Protein 6DFB (pdb70)

Foldseek 3Di:
DFWDWDADPNQIWTAGPPPRDIDSDPVVSVLVCCVVVVPDWAAAPVDGDIDSHVVVSVLVNLVVQVDFFKAFPVPGDTHSDPVVNQVCCCPPVVDGPPDPPPRIGGHFDDSDDDDTD

InterPro domains:
  IPR000210 BTB/POZ domain [PF00651] (22-114)
  IPR000210 BTB/POZ domain [PS50097] (32-94)
  IPR000210 BTB/POZ domain [SM00225] (32-125)
  IPR011333 SKP1/BTB/POZ domain superfamily [G3DSA:3.30.710.10] (1-115)
  IPR011333 SKP1/BTB/POZ domain superfamily [SSF54695] (13-114)
  IPR013087 Zinc finger C2H2-type [PS00028] (496-516)
  IPR013087 Zinc finger C2H2-type [PS00028] (524-544)
  IPR013087 Zinc finger C2H2-type [PS00028] (552-573)
  IPR013087 Zinc finger C2H2-type [PS50157] (494-521)
  IPR013087 Zinc finger C2H2-type [PS50157] (522-549)
  IPR013087 Zinc finger C2H2-type [PS50157] (550-578)
  IPR013087 Zinc finger C2H2-type [SM00355] (494-516)
  IPR013087 Zinc finger C2H2-type [SM00355] (522-544)
  IPR013087 Zinc finger C2H2-type [SM00355] (550-573)
  IPR036236 Zinc finger C2H2 superfamily [SSF57667] (491-522)
  IPR036236 Zinc finger C2H2 superfamily [SSF57667] (516-568)
  IPR050457 Zinc finger and BTB domain-containing [PTHR46105] (13-573)

Radius of gyration: 18.54 Å; Cα contacts (8 Å, |Δi|>4): 167; chains: 1; bounding box: 39×48×25 Å

Sequence (117 aa):
DDHYELIVDGRVYYICIVCKRSYVCLTSLRRHFNIHSWEKKYPCRYCEKVFPLAEYRTAHEIHHTGERRYQCLACGKSFINYQFMSSHIKSVHSQDPSSGGDDSSKKLYRLHPCRSLQIRQY

Secondary structure (DSSP, 8-state):
--EEEEEETTEEEEEETTT--EESSHHHHHHHHHHHH--S-EE-SSSS-EESSHHHHHHHHHHHHT---EEETTT--EESSHHHHHHHIIIII---TTSSS--EEE----SS-----

B-factor: mean 53.87, std 27.39, range [20.82, 168.81]

Organism: Homo sapiens (NCBI:txid9606)

Structure (mmCIF, N/CA/C/O backbone):
data_6DFB
#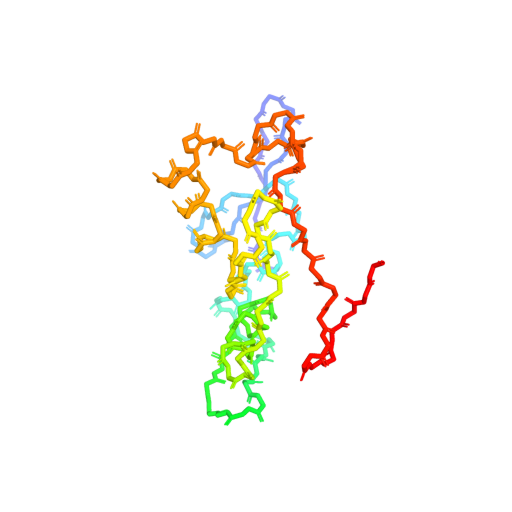
_entry.id   6DFB
#
_cell.length_a   44.467
_cell.length_b   184.271
_cell.length_c   105.188
_cell.angle_alpha   90.00
_cell.angle_beta   90.00
_cell.angle_gamma   90.00
#
_symmetry.space_group_name_H-M   'C 2 2 2'
#
loop_
_entity.id
_entity.type
_entity.pdbx_description
1 polymer 'Transcriptional regulator Kaiso'
2 polymer "DNA (5'-D(*TP*GP*CP*TP*TP*CP*CP*TP*GP*CP*CP*AP*AP*TP*AP*AP*CP*G)-3')"
3 polymer "DNA (5'-D(*CP*GP*TP*TP*AP*TP*TP*GP*GP*CP*AP*GP*GP*AP*AP*GP*CP*A)-3')"
4 non-polymer 'ZINC ION'
5 non-polymer 'CHLORIDE ION'
6 water water
#
loop_
_atom_site.group_PDB
_atom_site.id
_atom_site.type_symbol
_atom_site.label_atom_id
_atom_site.label_alt_id
_atom_site.label_comp_id
_atom_site.label_asym_id
_atom_site.label_entity_id
_atom_site.label_seq_id
_atom_site.pdbx_PDB_ins_code
_atom_site.Cartn_x
_atom_site.Cartn_y
_atom_site.Cartn_z
_atom_site.occupancy
_atom_site.B_iso_or_equiv
_atom_site.auth_seq_id
_atom_site.auth_comp_id
_atom_site.auth_asym_id
_atom_site.auth_atom_id
_atom_site.pdbx_PDB_model_num
ATOM 1 N N . ASP A 1 11 ? -16.106 -4.045 24.570 1.00 106.49 481 ASP A N 1
ATOM 2 C CA . ASP A 1 11 ? -14.922 -3.303 24.990 1.00 105.66 481 ASP A CA 1
ATOM 3 C C . ASP A 1 11 ? -14.351 -3.915 26.263 1.00 96.07 481 ASP A C 1
ATOM 4 O O . ASP A 1 11 ? -14.874 -3.701 27.357 1.00 103.31 481 ASP A O 1
ATOM 9 N N . ASP A 1 12 ? -13.272 -4.674 26.121 1.00 76.43 482 ASP A N 1
ATOM 10 C CA . ASP A 1 12 ? -12.815 -5.513 27.218 1.00 73.46 482 ASP A CA 1
ATOM 11 C C . ASP A 1 12 ? -11.311 -5.459 27.466 1.00 61.39 482 ASP A C 1
ATOM 12 O O . ASP A 1 12 ? -10.806 -6.148 28.349 1.00 56.73 482 ASP A O 1
ATOM 17 N N . HIS A 1 13 ? -10.590 -4.641 26.706 1.00 62.24 483 HIS A N 1
ATOM 18 C CA . HIS A 1 13 ? -9.145 -4.622 26.868 1.00 54.16 483 HIS A CA 1
ATOM 19 C C . HIS A 1 13 ? -8.502 -3.308 26.476 1.00 53.69 483 HIS A C 1
ATOM 20 O O . HIS A 1 13 ? -9.142 -2.416 25.916 1.00 57.52 483 HIS A O 1
ATOM 27 N N . TYR A 1 14 ? -7.224 -3.189 26.809 1.00 55.94 484 TYR A N 1
ATOM 28 C CA . TYR A 1 14 ? -6.386 -2.162 26.208 1.00 51.42 484 TYR A CA 1
ATOM 29 C C . TYR A 1 14 ? -5.077 -2.819 25.784 1.00 58.91 484 TYR A C 1
ATOM 30 O O . TYR A 1 14 ? -4.814 -3.980 26.127 1.00 53.48 484 TYR A O 1
ATOM 39 N N . GLU A 1 15 ? -4.290 -2.108 24.987 1.00 54.75 485 GLU A N 1
ATOM 40 C CA . GLU A 1 15 ? -3.025 -2.642 24.512 1.00 50.13 485 GLU A CA 1
ATOM 41 C C . GLU A 1 15 ? -1.847 -1.958 25.180 1.00 53.19 485 GLU A C 1
ATOM 42 O O . GLU A 1 15 ? -1.841 -0.742 25.395 1.00 55.96 485 GLU A O 1
ATOM 48 N N . LEU A 1 16 ? -0.845 -2.764 25.490 1.00 48.76 486 LEU A N 1
ATOM 49 C CA . LEU A 1 16 ? 0.384 -2.291 26.085 1.00 53.68 486 LEU A CA 1
ATOM 50 C C . LEU A 1 16 ? 1.501 -2.745 25.156 1.00 49.21 486 LEU A C 1
ATOM 51 O O . LEU A 1 16 ? 1.553 -3.918 24.776 1.00 47.58 486 LEU A O 1
ATOM 56 N N . ILE A 1 17 ? 2.349 -1.818 24.728 1.00 54.63 487 ILE A N 1
ATOM 57 C CA . ILE A 1 17 ? 3.417 -2.181 23.807 1.00 59.49 487 ILE A CA 1
ATOM 58 C C . ILE A 1 17 ? 4.779 -1.876 24.402 1.00 64.15 487 ILE A C 1
ATOM 59 O O . ILE A 1 17 ? 5.130 -0.717 24.605 1.00 62.34 487 ILE A O 1
ATOM 64 N N . VAL A 1 18 ? 5.537 -2.928 24.692 1.00 60.15 488 VAL A N 1
ATOM 65 C CA . VAL A 1 18 ? 6.886 -2.781 25.224 1.00 66.25 488 VAL A CA 1
ATOM 66 C C . VAL A 1 18 ? 7.892 -3.465 24.310 1.00 76.27 488 VAL A C 1
ATOM 67 O O . VAL A 1 18 ? 7.754 -4.655 24.008 1.00 73.61 488 VAL A O 1
ATOM 71 N N . ASP A 1 19 ? 8.895 -2.708 23.875 1.00 78.20 489 ASP A N 1
ATOM 72 C CA . ASP A 1 19 ? 9.953 -3.216 23.003 1.00 89.32 489 ASP A CA 1
ATOM 73 C C . ASP A 1 19 ? 9.394 -3.802 21.710 1.00 84.84 489 ASP A C 1
ATOM 74 O O . ASP A 1 19 ? 9.906 -4.797 21.197 1.00 93.22 489 ASP A O 1
ATOM 79 N N . GLY A 1 20 ? 8.336 -3.186 21.193 1.00 72.93 490 GLY A N 1
ATOM 80 C CA . GLY A 1 20 ? 7.710 -3.647 19.967 1.00 74.31 490 GLY A CA 1
ATOM 81 C C . GLY A 1 20 ? 6.753 -4.806 20.181 1.00 70.51 490 GLY A C 1
ATOM 82 O O . GLY A 1 20 ? 5.965 -5.135 19.296 1.00 77.50 490 GLY A O 1
ATOM 83 N N . ARG A 1 21 ? 6.822 -5.428 21.355 1.00 73.36 491 ARG A N 1
ATOM 84 C CA . ARG A 1 21 ? 5.949 -6.554 21.685 1.00 68.73 491 ARG A CA 1
ATOM 85 C C . ARG A 1 21 ? 4.579 -6.088 22.165 1.00 65.70 491 ARG A C 1
ATOM 86 O O . ARG A 1 21 ? 4.477 -5.290 23.092 1.00 62.83 491 ARG A O 1
ATOM 94 N N . VAL A 1 22 ? 3.529 -6.607 21.537 1.00 59.62 492 VAL A N 1
ATOM 95 C CA . VAL A 1 22 ? 2.163 -6.215 21.862 1.00 54.31 492 VAL A CA 1
ATOM 96 C C . VAL A 1 22 ? 1.520 -7.133 22.895 1.00 51.39 492 VAL A C 1
ATOM 97 O O . VAL A 1 22 ? 1.497 -8.356 22.729 1.00 49.31 492 VAL A O 1
ATOM 101 N N . TYR A 1 23 ? 0.994 -6.542 23.963 1.00 48.89 493 TYR A N 1
ATOM 102 C CA . TYR A 1 23 ? 0.254 -7.296 24.977 1.00 43.16 493 TYR A CA 1
ATOM 103 C C . TYR A 1 23 ? -1.178 -6.791 25.078 1.00 43.32 493 TYR A C 1
ATOM 104 O O . TYR A 1 23 ? -1.420 -5.587 24.988 1.00 44.78 493 TYR A O 1
ATOM 113 N N . TYR A 1 24 ? -2.119 -7.695 25.294 1.00 42.29 494 TYR A N 1
ATOM 114 C CA . TYR A 1 24 ? -3.516 -7.320 25.480 1.00 43.16 494 TYR A CA 1
ATOM 115 C C . TYR A 1 24 ? -3.876 -7.496 26.951 1.00 44.18 494 TYR A C 1
ATOM 116 O O . TYR A 1 24 ? -3.708 -8.579 27.521 1.00 40.96 494 TYR A O 1
ATOM 125 N N . ILE A 1 25 ? -4.347 -6.417 27.561 1.00 42.80 495 ILE A N 1
ATOM 126 C CA . ILE A 1 25 ? -4.601 -6.376 28.993 1.00 45.36 495 ILE A CA 1
ATOM 127 C C . ILE A 1 25 ? -6.094 -6.376 29.296 1.00 45.47 495 ILE A C 1
ATOM 128 O O . ILE A 1 25 ? -6.831 -5.529 28.804 1.00 46.07 495 ILE A O 1
ATOM 133 N N . CYS A 1 26 ? -6.546 -7.330 30.100 1.00 43.88 496 CYS A N 1
ATOM 134 C CA . CYS A 1 26 ? -7.936 -7.337 30.523 1.00 42.30 496 CYS A CA 1
ATOM 135 C C . CYS A 1 26 ? -8.272 -6.066 31.296 1.00 51.60 496 CYS A C 1
ATOM 136 O O . CYS A 1 26 ? -7.595 -5.725 32.264 1.00 50.06 496 CYS A O 1
ATOM 139 N N . ILE A 1 27 ? -9.315 -5.361 30.865 1.00 53.31 497 ILE A N 1
ATOM 140 C CA . ILE A 1 27 ? -9.693 -4.110 31.503 1.00 60.73 497 ILE A CA 1
ATOM 141 C C . ILE A 1 27 ? -10.280 -4.333 32.904 1.00 64.40 497 ILE A C 1
ATOM 142 O O . ILE A 1 27 ? -10.325 -3.415 33.715 1.00 66.63 497 ILE A O 1
ATOM 147 N N . VAL A 1 28 ? -10.710 -5.555 33.200 1.00 58.88 498 VAL A N 1
ATOM 148 C CA . VAL A 1 28 ? -11.296 -5.844 34.507 1.00 55.93 498 VAL A CA 1
ATOM 149 C C . VAL A 1 28 ? -10.257 -6.253 35.562 1.00 61.19 498 VAL A C 1
ATOM 150 O O . VAL A 1 28 ? -10.235 -5.693 36.657 1.00 66.34 498 VAL A O 1
ATOM 154 N N . CYS A 1 29 ? -9.400 -7.221 35.234 1.00 55.05 49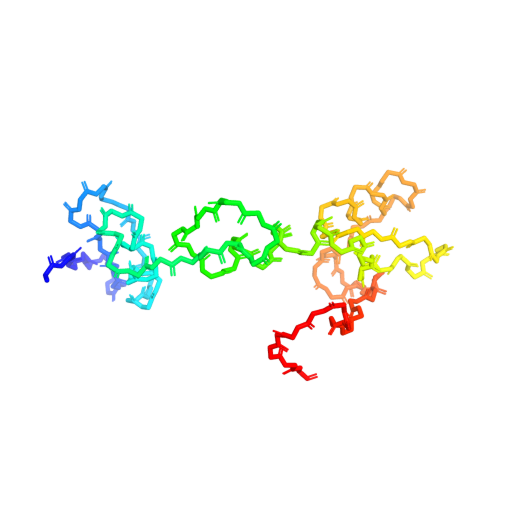9 CYS A N 1
ATOM 155 C CA . CYS A 1 29 ? -8.474 -7.800 36.217 1.00 56.02 499 CYS A CA 1
ATOM 156 C C . CYS A 1 29 ? -6.997 -7.536 35.893 1.00 58.18 499 CYS A C 1
ATOM 157 O O . CYS A 1 29 ? -6.111 -7.898 36.674 1.00 52.85 499 CYS A O 1
ATOM 160 N N . LYS A 1 30 ? -6.751 -6.906 34.747 1.00 53.33 500 LYS A N 1
ATOM 161 C CA . LYS A 1 30 ? -5.409 -6.503 34.308 1.00 44.79 500 LYS A CA 1
ATOM 162 C C . LYS A 1 30 ? -4.468 -7.674 33.981 1.00 41.75 500 LYS A C 1
ATOM 163 O O . LYS A 1 30 ? -3.248 -7.497 33.956 1.00 49.49 500 LYS A O 1
ATOM 169 N N . ARG A 1 31 ? -5.020 -8.856 33.720 1.00 45.51 501 ARG A N 1
ATOM 170 C CA . ARG A 1 31 ? -4.189 -9.965 33.264 1.00 42.09 501 ARG A CA 1
ATOM 171 C C . ARG A 1 31 ? -3.693 -9.682 31.849 1.00 42.65 501 ARG A C 1
ATOM 172 O O . ARG A 1 31 ? -4.400 -9.078 31.048 1.00 43.20 501 ARG A O 1
ATOM 180 N N . SER A 1 32 ? -2.474 -10.122 31.549 1.00 41.10 502 SER A N 1
ATOM 181 C CA . SER A 1 32 ? -1.849 -9.849 30.257 1.00 39.73 502 SER A CA 1
ATOM 182 C C . SER A 1 32 ? -1.913 -11.061 29.327 1.00 40.58 502 SER A C 1
ATOM 183 O O . SER A 1 32 ? -1.709 -12.183 29.771 1.00 36.64 502 SER A O 1
ATOM 186 N N . TYR A 1 33 ? -2.187 -10.831 28.044 1.00 34.71 503 TYR A N 1
ATOM 187 C CA . TYR A 1 33 ? -2.265 -11.916 27.064 1.00 37.50 503 TYR A CA 1
ATOM 188 C C . TYR A 1 33 ? -1.474 -11.580 25.804 1.00 42.13 503 TYR A C 1
ATOM 189 O O . TYR A 1 33 ? -1.469 -10.439 25.334 1.00 42.14 503 TYR A O 1
ATOM 198 N N . VAL A 1 34 ? -0.796 -12.588 25.277 1.00 34.92 504 VAL A N 1
ATOM 199 C CA . VAL A 1 34 ? -0.012 -12.467 24.057 1.00 38.01 504 VAL A CA 1
ATOM 200 C C . VAL A 1 34 ? -0.938 -12.420 22.841 1.00 39.79 504 VAL A C 1
ATOM 201 O O . VAL A 1 34 ? -0.618 -11.811 21.823 1.00 43.52 504 VAL A O 1
ATOM 205 N N . CYS A 1 35 ? -2.098 -13.051 22.938 1.00 49.98 505 CYS A N 1
ATOM 206 C CA . CYS A 1 35 ? -3.025 -12.972 21.822 1.00 53.98 505 CYS A CA 1
ATOM 207 C C . CYS A 1 35 ? -4.435 -12.654 22.282 1.00 47.30 505 CYS A C 1
ATOM 208 O O . CYS A 1 35 ? -4.843 -12.998 23.391 1.00 40.57 505 CYS A O 1
ATOM 211 N N . LEU A 1 36 ? -5.162 -11.967 21.411 1.00 43.11 506 LEU A N 1
ATOM 212 C CA . LEU A 1 36 ? -6.503 -11.492 21.707 1.00 43.44 506 LEU A CA 1
ATOM 213 C C . LEU A 1 36 ? -7.495 -12.645 21.917 1.00 39.88 506 LEU A C 1
ATOM 214 O O . LEU A 1 36 ? -8.442 -12.524 22.694 1.00 46.95 506 LEU A O 1
ATOM 219 N N . THR A 1 37 ? -7.286 -13.754 21.222 1.00 42.01 507 THR A N 1
ATOM 220 C CA . THR A 1 37 ? -8.188 -14.892 21.378 1.00 38.98 507 THR A CA 1
ATOM 221 C C . THR A 1 37 ? -8.212 -15.348 22.835 1.00 40.32 507 THR A C 1
ATOM 222 O O . THR A 1 37 ? -9.268 -15.699 23.378 1.00 40.38 507 THR A O 1
ATOM 226 N N . SER A 1 38 ? -7.043 -15.340 23.468 1.00 38.65 508 SER A N 1
ATOM 227 C CA . SER A 1 38 ? -6.925 -15.743 24.863 1.00 37.35 508 SER A CA 1
ATOM 228 C C . SER A 1 38 ? -7.630 -14.771 25.795 1.00 31.83 508 SER A C 1
ATOM 229 O O . SER A 1 38 ? -8.256 -15.179 26.768 1.00 36.38 508 SER A O 1
ATOM 232 N N . LEU A 1 39 ? -7.510 -13.476 25.520 1.00 36.02 509 LEU A N 1
ATOM 233 C CA . LEU A 1 39 ? -8.203 -12.493 26.331 1.00 37.49 509 LEU A CA 1
ATOM 234 C C . LEU A 1 39 ? -9.709 -12.703 26.225 1.00 42.90 509 LEU A C 1
ATOM 235 O O . LEU A 1 39 ? -1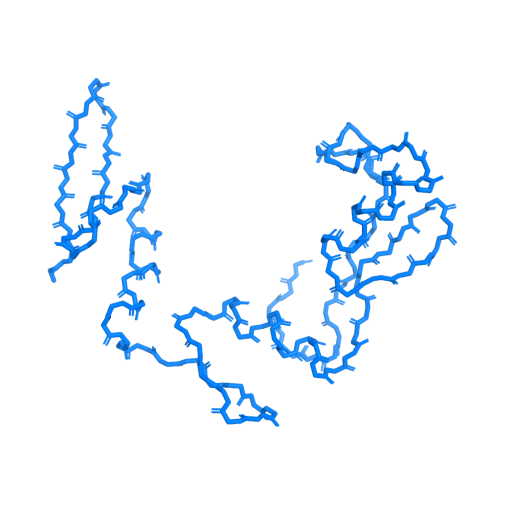0.411 -12.681 27.233 1.00 41.37 509 LEU A O 1
ATOM 240 N N . ARG A 1 40 ? -10.198 -12.926 25.008 1.00 42.48 510 ARG A N 1
ATOM 241 C CA . ARG A 1 40 ? -11.627 -13.118 24.791 1.00 42.36 510 ARG A CA 1
ATOM 242 C C . ARG A 1 40 ? -12.119 -14.392 25.487 1.00 37.71 510 ARG A C 1
ATOM 243 O O . ARG A 1 40 ? -13.207 -14.404 26.066 1.00 39.91 510 ARG A O 1
ATOM 251 N N . ARG A 1 41 ? -11.313 -15.450 25.435 1.00 37.79 511 ARG A N 1
ATOM 252 C CA . ARG A 1 41 ? -11.650 -16.706 26.111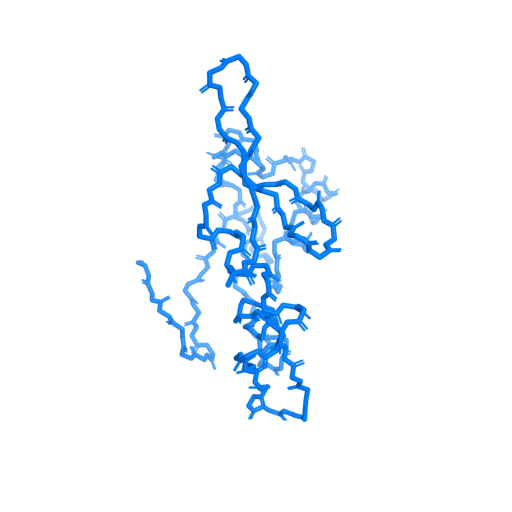 1.00 36.61 511 ARG A CA 1
ATOM 253 C C . ARG A 1 41 ? -11.669 -16.501 27.624 1.00 35.05 511 ARG A C 1
ATOM 254 O O . ARG A 1 41 ? -12.603 -16.919 28.316 1.00 36.10 511 ARG A O 1
ATOM 262 N N . HIS A 1 42 ? -10.642 -15.818 28.125 1.00 34.16 512 HIS A N 1
ATOM 263 C CA . HIS A 1 42 ? -10.575 -15.443 29.535 1.00 39.11 512 HIS A CA 1
ATOM 264 C C . HIS A 1 42 ? -11.748 -14.570 30.001 1.00 42.44 512 HIS A C 1
ATOM 265 O O . HIS A 1 42 ? -12.295 -14.775 31.089 1.00 38.19 512 HIS A O 1
ATOM 272 N N . PHE A 1 43 ? -12.110 -13.578 29.192 1.00 37.64 513 PHE A N 1
ATOM 273 C CA . PHE A 1 43 ? -13.025 -12.527 29.641 1.00 39.84 513 PHE A CA 1
ATOM 274 C C . PHE A 1 43 ? -14.405 -13.065 29.989 1.00 40.35 513 PHE A C 1
ATOM 275 O O . PHE A 1 43 ? -15.143 -12.431 30.731 1.00 44.18 513 PHE A O 1
ATOM 283 N N . ASN A 1 44 ? -14.745 -14.250 29.481 1.00 39.76 514 ASN A N 1
ATOM 284 C CA . ASN A 1 44 ? -16.039 -14.841 29.784 1.00 41.81 514 ASN A CA 1
ATOM 285 C C . ASN A 1 44 ? -16.200 -15.113 31.279 1.00 41.57 514 ASN A C 1
ATOM 286 O O . ASN A 1 44 ? -17.320 -15.178 31.785 1.00 47.13 514 ASN A O 1
ATOM 291 N N . ILE A 1 45 ? -15.077 -15.278 31.974 1.00 41.61 515 ILE A N 1
ATOM 292 C CA . ILE A 1 45 ? -15.083 -15.438 33.425 1.00 45.12 515 ILE A CA 1
ATOM 293 C C . ILE A 1 45 ? -15.726 -14.216 34.086 1.00 49.50 515 ILE A C 1
ATOM 294 O O . ILE A 1 45 ? -16.430 -14.333 35.090 1.00 55.45 515 ILE A O 1
ATOM 299 N N . HIS A 1 46 ? -15.504 -13.045 33.501 1.00 48.22 516 HIS A N 1
ATOM 300 C CA . HIS A 1 46 ? -16.105 -11.818 34.026 1.00 50.79 516 HIS A CA 1
ATOM 301 C C . HIS A 1 46 ? -17.546 -11.628 33.554 1.00 57.47 516 HIS A C 1
ATOM 302 O O . HIS A 1 46 ? -18.442 -11.356 34.356 1.00 64.32 516 HIS A O 1
ATOM 309 N N . SER A 1 47 ? -17.762 -11.774 32.251 1.00 55.88 517 SER A N 1
ATOM 310 C CA . SER A 1 47 ? -19.037 -11.418 31.637 1.00 58.64 517 SER A CA 1
ATOM 311 C C . SER A 1 47 ? -20.100 -12.507 31.747 1.00 62.07 517 SER A C 1
ATOM 312 O O . SER A 1 47 ? -21.291 -12.213 31.811 1.00 63.51 517 SER A O 1
ATOM 315 N N . TRP A 1 48 ? -19.660 -13.761 31.747 1.00 57.97 518 TRP A N 1
ATOM 316 C CA . TRP A 1 48 ? -20.559 -14.913 31.669 1.00 62.05 518 TRP A CA 1
ATOM 317 C C . TRP A 1 48 ? -21.524 -14.792 30.489 1.00 71.21 518 TRP A C 1
ATOM 318 O O . TRP A 1 48 ? -22.654 -15.275 30.543 1.00 75.88 518 TRP A O 1
ATOM 329 N N . GLU A 1 49 ? -21.055 -14.145 29.425 1.00 58.51 519 GLU A N 1
ATOM 330 C CA . GLU A 1 49 ? -21.812 -13.995 28.191 1.00 66.47 519 GLU A CA 1
ATOM 331 C C . GLU A 1 49 ? -22.183 -15.360 27.633 1.00 58.45 519 GLU A C 1
ATOM 332 O O . GLU A 1 49 ? -23.296 -15.566 27.144 1.00 65.96 519 GLU A O 1
ATOM 338 N N . LYS A 1 50 ? -21.239 -16.295 27.720 1.00 53.68 520 LYS A N 1
ATOM 339 C CA . LYS A 1 50 ? -21.498 -17.679 27.354 1.00 53.30 520 LYS A CA 1
ATOM 340 C C . LYS A 1 50 ? -21.484 -18.557 28.595 1.00 55.97 520 LYS A C 1
ATOM 341 O O . LYS A 1 50 ? -20.721 -18.321 29.530 1.00 57.45 520 LYS A O 1
ATOM 347 N N . LYS A 1 51 ? -22.333 -19.577 28.604 1.00 54.27 521 LYS A N 1
ATOM 348 C CA . LYS A 1 51 ? -22.350 -20.522 29.706 1.00 47.90 521 LYS A CA 1
ATOM 349 C C . LYS A 1 51 ? -22.024 -21.900 29.161 1.00 53.04 521 LYS A C 1
ATOM 350 O O . LYS A 1 51 ? -22.389 -22.230 28.029 1.00 51.71 521 LYS A O 1
ATOM 356 N N . TYR A 1 52 ? -21.335 -22.697 29.966 1.00 43.70 522 TYR A N 1
ATOM 357 C CA . TYR A 1 52 ? -20.977 -24.056 29.574 1.00 36.65 522 TYR A CA 1
ATOM 358 C C . TYR A 1 52 ? -21.445 -25.051 30.637 1.00 36.50 522 TYR A C 1
ATOM 359 O O . TYR A 1 52 ? -20.678 -25.436 31.519 1.00 39.48 522 TYR A O 1
ATOM 368 N N . PRO A 1 53 ? -22.716 -25.469 30.549 1.00 45.14 523 PRO A N 1
ATOM 369 C CA . PRO A 1 53 ? -23.351 -26.342 31.545 1.00 41.83 523 PRO A CA 1
ATOM 370 C C . PRO A 1 53 ? -22.959 -27.800 31.384 1.00 41.32 523 PRO A C 1
ATOM 371 O O . PRO A 1 53 ? -22.974 -28.300 30.261 1.00 43.68 523 PRO A O 1
ATOM 375 N N . CYS A 1 54 ? -22.600 -28.447 32.489 1.00 41.13 524 CYS A N 1
ATOM 376 C CA . CYS A 1 54 ? -22.364 -29.898 32.493 1.00 36.13 524 CYS A CA 1
ATOM 377 C C . CYS A 1 54 ? -23.634 -30.576 32.017 1.00 40.29 524 CYS A C 1
ATOM 378 O O . CYS A 1 54 ? -24.739 -30.175 32.375 1.00 44.29 524 CYS A O 1
ATOM 381 N N . ARG A 1 55 ? -23.486 -31.624 31.216 1.00 40.14 525 ARG A N 1
ATOM 382 C CA . ARG A 1 55 ? -24.661 -32.304 30.704 1.00 47.95 525 ARG A CA 1
ATOM 383 C C . ARG A 1 55 ? -25.029 -33.512 31.565 1.00 45.94 525 ARG A C 1
ATOM 384 O O . ARG A 1 55 ? -25.959 -34.255 31.247 1.00 51.15 525 ARG A O 1
ATOM 392 N N . TYR A 1 56 ? -24.315 -33.672 32.679 1.00 42.17 526 TYR A N 1
ATOM 393 C CA . TYR A 1 56 ? -24.543 -34.788 33.596 1.00 45.08 526 TYR A CA 1
ATOM 394 C C . TYR A 1 56 ? -24.940 -34.327 34.995 1.00 45.55 526 TYR A C 1
ATOM 395 O O . TYR A 1 56 ? -25.469 -35.115 35.786 1.00 48.18 526 TYR A O 1
ATOM 404 N N . CYS A 1 57 ? -24.676 -33.059 35.301 1.00 42.41 527 CYS A N 1
ATOM 405 C CA . CYS A 1 57 ? -25.100 -32.470 36.572 1.00 43.19 527 CYS A CA 1
ATOM 406 C C . CYS A 1 57 ? -25.372 -30.976 36.389 1.00 45.01 527 CYS A C 1
ATOM 407 O O . CYS A 1 57 ? -25.356 -30.476 35.268 1.00 52.83 527 CYS A O 1
ATOM 410 N N . GLU A 1 58 ? -25.622 -30.282 37.495 1.00 47.18 528 GLU A N 1
ATOM 411 C CA . GLU A 1 58 ? -26.062 -28.885 37.479 1.00 52.14 528 GLU A CA 1
ATOM 412 C C . GLU A 1 58 ? -24.946 -27.852 37.305 1.00 52.22 528 GLU A C 1
ATOM 413 O O . GLU A 1 58 ? -25.224 -26.665 37.128 1.00 51.62 528 GLU A O 1
ATOM 419 N N . LYS A 1 59 ? -23.696 -28.290 37.360 1.00 52.16 529 LYS A N 1
ATOM 420 C CA . LYS A 1 59 ? -22.568 -27.361 37.345 1.00 50.75 529 LYS A CA 1
ATOM 421 C C . LYS A 1 59 ? -22.424 -26.611 36.019 1.00 45.92 529 LYS A C 1
ATOM 422 O O . LYS A 1 59 ? -22.729 -27.135 34.952 1.00 48.29 529 LYS A O 1
ATOM 428 N N . VAL A 1 60 ? -21.964 -25.364 36.100 1.00 45.78 530 VAL A N 1
ATOM 429 C CA . VAL A 1 60 ? -21.802 -24.528 34.921 1.00 48.94 530 VAL A CA 1
ATOM 430 C C . VAL A 1 60 ? -20.393 -23.938 34.909 1.00 43.77 530 VAL A C 1
ATOM 431 O O . VAL A 1 60 ? -19.899 -23.500 35.947 1.00 51.48 530 VAL A O 1
ATOM 435 N N . PHE A 1 61 ? -19.756 -23.926 33.742 1.00 42.55 531 PHE A N 1
ATOM 436 C CA . PHE A 1 61 ? -18.372 -23.458 33.630 1.00 38.90 531 PHE A CA 1
ATOM 437 C C . PHE A 1 61 ? -18.234 -22.253 32.712 1.00 38.69 531 PHE A C 1
ATOM 438 O O . PHE A 1 61 ? -19.058 -22.066 31.819 1.00 39.97 531 PHE A O 1
ATOM 446 N N . PRO A 1 62 ? -17.205 -21.405 32.954 1.00 42.82 532 PRO A N 1
ATOM 447 C CA . PRO A 1 62 ? -16.931 -20.223 32.128 1.00 40.56 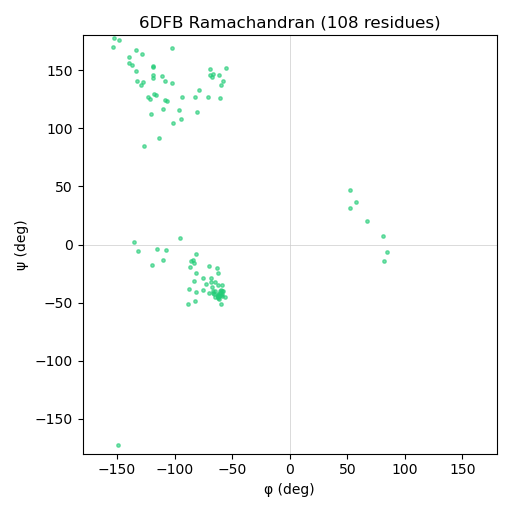532 PRO A CA 1
ATOM 448 C C . PRO A 1 62 ? -16.066 -20.506 30.898 1.00 39.59 532 PRO A C 1
ATOM 449 O O . PRO A 1 62 ? -15.970 -19.641 30.026 1.00 40.56 532 PRO A O 1
ATOM 453 N N . LEU A 1 63 ? -15.422 -21.672 30.853 1.00 32.88 533 LEU A N 1
ATOM 454 C CA . LEU A 1 63 ? -14.633 -22.087 29.699 1.00 32.72 533 LEU A CA 1
ATOM 455 C C . LEU A 1 63 ? -15.081 -23.465 29.249 1.00 33.37 533 LEU A C 1
ATOM 456 O O . LEU A 1 63 ? -15.337 -24.333 30.075 1.00 34.69 533 LEU A O 1
ATOM 461 N N . ALA A 1 64 ? -15.157 -23.657 27.939 1.00 30.51 534 ALA A N 1
ATOM 462 C CA . ALA A 1 64 ? -15.591 -24.936 27.389 1.00 29.59 534 ALA A CA 1
ATOM 463 C C . ALA A 1 64 ? -14.653 -26.057 27.847 1.00 31.23 534 ALA A C 1
ATOM 464 O O . ALA A 1 64 ? -15.115 -27.158 28.177 1.00 34.69 534 ALA A O 1
ATOM 466 N N . GLU A 1 65 ? -13.356 -25.780 27.897 1.00 31.21 535 GLU A N 1
ATOM 467 C CA . GLU A 1 65 ? -12.406 -26.850 28.243 1.00 29.31 535 GLU A CA 1
ATOM 468 C C . GLU A 1 65 ? -12.563 -27.279 29.707 1.00 28.21 535 GLU A C 1
ATOM 469 O O . GLU A 1 65 ? -12.269 -28.431 30.051 1.00 28.56 535 GLU A O 1
ATOM 475 N N . TYR A 1 66 ? -13.009 -26.360 30.569 1.00 28.63 536 TYR A N 1
ATOM 476 C CA . TYR A 1 66 ? -13.240 -26.698 31.972 1.00 26.88 536 TYR A CA 1
ATOM 477 C C . TYR A 1 66 ? -14.403 -27.676 32.059 1.00 31.14 536 TYR A C 1
ATOM 478 O O . TYR A 1 66 ? -14.371 -28.616 32.849 1.00 28.71 536 TYR A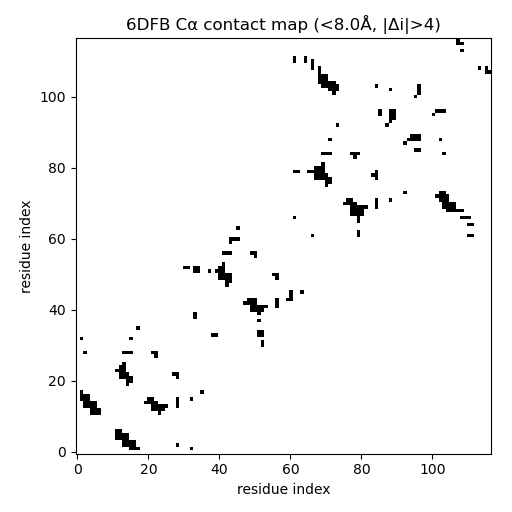 O 1
ATOM 487 N N . ARG A 1 67 ? -15.446 -27.427 31.271 1.00 28.43 537 ARG A N 1
ATOM 488 C CA . ARG A 1 67 ? -16.571 -28.342 31.249 1.00 27.91 537 ARG A CA 1
ATOM 489 C C . ARG A 1 67 ? -16.128 -29.729 30.752 1.00 29.86 537 ARG A C 1
ATOM 490 O O . ARG A 1 67 ? -16.516 -30.764 31.308 1.00 31.81 537 ARG A O 1
ATOM 498 N N . THR A 1 68 ? -15.306 -29.750 29.711 1.00 27.44 538 THR A N 1
ATOM 499 C CA . THR A 1 68 ? -14.895 -31.035 29.125 1.00 29.97 538 THR A CA 1
ATOM 500 C C . THR A 1 68 ? -14.119 -31.897 30.123 1.00 31.07 538 THR A C 1
ATOM 501 O O . THR A 1 68 ? -14.405 -33.097 30.268 1.00 28.59 538 THR A O 1
ATOM 505 N N . ALA A 1 69 ? -13.158 -31.292 30.816 1.00 30.38 539 ALA A N 1
ATOM 506 C CA . ALA A 1 69 ? -12.369 -32.009 31.818 1.00 30.80 539 ALA A CA 1
ATOM 507 C C . ALA A 1 69 ? -13.279 -32.587 32.909 1.00 32.00 539 ALA A C 1
ATOM 508 O O . ALA A 1 69 ? -13.145 -33.758 33.307 1.00 30.77 539 ALA A O 1
ATOM 510 N N . HIS A 1 70 ? -14.244 -31.779 33.340 1.00 28.06 540 HIS A N 1
ATOM 511 C CA . HIS A 1 70 ? -15.256 -32.186 34.304 1.00 27.60 540 HIS A CA 1
ATOM 512 C C . HIS A 1 70 ? -16.141 -33.325 33.786 1.00 31.16 540 HIS A C 1
ATOM 513 O O . HIS A 1 70 ? -16.431 -34.260 34.522 1.00 30.84 540 HIS A O 1
ATOM 520 N N . GLU A 1 71 ? -16.578 -33.248 32.529 1.00 25.80 541 GLU A N 1
ATOM 521 C CA . GLU A 1 71 ? -17.449 -34.284 31.977 1.00 27.68 541 GLU A CA 1
ATOM 522 C C . GLU A 1 71 ? -16.714 -35.603 31.811 1.00 26.21 541 GLU A C 1
ATOM 523 O O . GLU A 1 71 ? -17.322 -36.663 31.953 1.00 28.25 541 GLU A O 1
ATOM 529 N N . ILE A 1 72 ? -15.415 -35.557 31.517 1.00 26.02 542 ILE A N 1
ATOM 530 C CA . ILE A 1 72 ? -14.643 -36.805 31.468 1.00 26.66 542 ILE A CA 1
ATOM 531 C C . ILE A 1 72 ? -14.634 -37.492 32.833 1.00 23.56 542 ILE A C 1
ATOM 532 O O . ILE A 1 72 ? -14.661 -38.731 32.911 1.00 25.38 542 ILE A O 1
ATOM 537 N N . HIS A 1 73 ? -14.616 -36.705 33.905 1.00 27.76 543 HIS A N 1
ATOM 538 C CA . HIS A 1 73 ? -14.713 -37.258 35.258 1.00 31.64 543 HIS A CA 1
ATOM 539 C C . HIS A 1 73 ? -16.020 -38.030 35.464 1.00 33.33 543 HIS A C 1
ATOM 540 O O . HIS A 1 73 ? -16.031 -39.079 36.111 1.00 36.65 543 HIS A O 1
ATOM 547 N N . HIS A 1 74 ? -17.118 -37.505 34.924 1.00 33.58 544 HIS A N 1
ATOM 548 C CA . HIS A 1 74 ? -18.390 -38.214 35.001 1.00 33.19 544 HIS A CA 1
ATOM 549 C C . HIS A 1 74 ? -18.329 -39.594 34.334 1.00 32.78 544 HIS A C 1
ATOM 550 O O . HIS A 1 74 ? -18.848 -40.562 34.884 1.00 33.90 544 HIS A O 1
ATOM 557 N N . THR A 1 75 ? -17.715 -39.692 33.155 1.00 28.58 545 THR A N 1
ATOM 558 C CA . THR A 1 75 ? -17.766 -40.943 32.386 1.00 29.77 545 THR A CA 1
ATOM 559 C C . THR A 1 75 ? -16.761 -41.978 32.854 1.00 30.17 545 THR A C 1
ATOM 560 O O . THR A 1 75 ? -16.920 -43.168 32.589 1.00 32.00 545 THR A O 1
ATOM 564 N N . GLY A 1 76 ? -15.688 -41.514 33.489 1.00 34.50 546 GLY A N 1
ATOM 565 C CA . GLY A 1 76 ? -14.671 -42.428 33.987 1.00 32.94 546 GLY A CA 1
ATOM 566 C C . GLY A 1 76 ? -13.672 -42.917 32.955 1.00 32.89 546 GLY A C 1
ATOM 567 O O . GLY A 1 76 ? -12.843 -43.780 33.245 1.00 30.89 546 GLY A O 1
ATOM 568 N N . GLU A 1 77 ? -13.727 -42.363 31.748 1.00 26.93 547 GLU A N 1
ATOM 569 C CA . GLU A 1 77 ? -12.762 -42.715 30.712 1.00 24.24 547 GLU A CA 1
ATOM 570 C C . GLU A 1 77 ? -11.335 -42.406 31.148 1.00 29.77 547 GLU A C 1
ATOM 571 O O . GLU A 1 77 ? -11.068 -41.359 31.729 1.00 29.24 547 GLU A O 1
ATOM 577 N N . ARG A 1 78 ? -10.423 -43.330 30.867 1.00 23.22 548 ARG A N 1
ATOM 578 C CA . ARG A 1 78 ? -9.024 -43.135 31.196 1.00 23.46 548 ARG A CA 1
ATOM 579 C C . ARG A 1 78 ? -8.181 -43.015 29.923 1.00 26.60 548 ARG A C 1
ATOM 580 O O . ARG A 1 78 ? -7.704 -43.998 29.379 1.00 26.97 548 ARG A O 1
ATOM 588 N N . ARG A 1 79 ? -7.982 -41.784 29.446 1.00 22.00 549 ARG A N 1
ATOM 589 C CA . ARG A 1 79 ? -7.390 -41.600 28.119 1.00 24.01 549 ARG A CA 1
ATOM 590 C C . ARG A 1 79 ? -5.865 -41.589 28.070 1.00 22.84 549 ARG A C 1
ATOM 591 O O . ARG A 1 79 ? -5.294 -41.785 27.008 1.00 25.13 549 ARG A O 1
ATOM 599 N N . TYR A 1 80 ? -5.229 -41.346 29.208 1.00 24.02 550 TYR A N 1
ATOM 600 C CA . TYR A 1 80 ? -3.775 -41.203 29.264 1.00 22.72 550 TYR A CA 1
ATOM 601 C C . TYR A 1 80 ? -3.147 -42.514 29.670 1.00 24.59 550 TYR A C 1
ATOM 602 O O . TYR A 1 80 ? -3.367 -42.989 30.783 1.00 27.92 550 TYR A O 1
ATOM 611 N N . GLN A 1 81 ? -2.370 -43.108 28.778 1.00 22.19 551 GLN A N 1
ATOM 612 C CA . GLN A 1 81 ? -1.810 -44.433 29.085 1.00 22.89 551 GLN A CA 1
ATOM 613 C C . GLN A 1 81 ? -0.283 -44.397 29.164 1.00 23.50 551 GLN A C 1
ATOM 614 O O . GLN A 1 81 ? 0.384 -43.920 28.248 1.00 24.39 551 GLN A O 1
ATOM 620 N N . CYS A 1 82 ? 0.249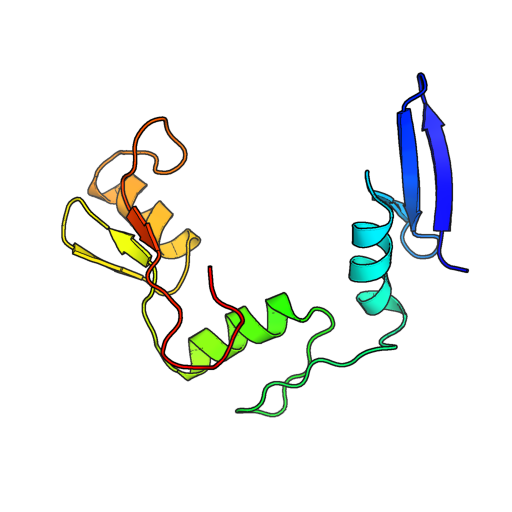 -44.923 30.258 1.00 23.56 552 CYS A N 1
ATOM 621 C CA . CYS A 1 82 ? 1.699 -45.068 30.417 1.00 22.25 552 CYS A CA 1
ATOM 622 C C . CYS A 1 82 ? 2.198 -46.174 29.482 1.00 26.93 552 CYS A C 1
ATOM 623 O O . CYS A 1 82 ? 1.679 -47.309 29.509 1.00 26.92 552 CYS A O 1
ATOM 626 N N . LEU A 1 83 ? 3.199 -45.866 28.658 1.00 28.02 553 LEU A N 1
ATOM 627 C CA . LEU A 1 83 ? 3.703 -46.850 27.698 1.00 28.81 553 LEU A CA 1
ATOM 628 C C . LEU A 1 83 ? 4.721 -47.808 28.319 1.00 34.16 553 LEU A C 1
ATOM 629 O O . LEU A 1 83 ? 5.008 -48.859 27.754 1.00 36.98 553 LEU A O 1
ATOM 634 N N . ALA A 1 84 ? 5.247 -47.451 29.485 1.00 30.79 554 ALA A N 1
ATOM 635 C CA . ALA A 1 84 ? 6.178 -48.316 30.189 1.00 35.12 554 ALA A CA 1
ATOM 636 C C . ALA A 1 84 ? 5.497 -49.511 30.863 1.00 41.56 554 ALA A C 1
ATOM 637 O O . ALA A 1 84 ? 6.042 -50.610 30.848 1.00 44.58 554 ALA A O 1
ATOM 639 N N . CYS A 1 85 ? 4.313 -49.316 31.439 1.00 31.99 555 CYS A N 1
ATOM 640 C CA . CYS A 1 85 ? 3.657 -50.412 32.159 1.00 28.09 555 CYS A CA 1
ATOM 641 C C . CYS A 1 85 ? 2.193 -50.617 31.782 1.00 29.61 555 CYS A C 1
ATOM 642 O O . CYS A 1 85 ? 1.559 -51.551 32.273 1.00 33.79 555 CYS A O 1
ATOM 645 N N . GLY A 1 86 ? 1.648 -49.739 30.947 1.00 26.39 556 GLY A N 1
ATOM 646 C CA . GLY A 1 86 ? 0.268 -49.871 30.487 1.00 25.30 556 GLY A CA 1
ATOM 647 C C . GLY A 1 86 ? -0.848 -49.327 31.362 1.00 26.89 556 GLY A C 1
ATOM 648 O O . GLY A 1 86 ? -2.004 -49.324 30.929 1.00 28.13 556 GLY A O 1
ATOM 649 N N . LYS A 1 87 ? -0.531 -48.873 32.574 1.00 31.05 557 LYS A N 1
ATOM 650 C CA . LYS A 1 87 ? -1.561 -48.267 33.427 1.00 22.34 557 LYS A CA 1
ATOM 651 C C . LYS A 1 87 ? -2.129 -47.026 32.751 1.00 22.29 557 LYS A C 1
ATOM 652 O O . LYS A 1 87 ? -1.427 -46.303 32.047 1.00 25.16 557 LYS A O 1
ATOM 658 N N . SER A 1 88 ? -3.424 -46.795 32.964 1.00 23.47 558 SER A N 1
ATOM 659 C CA . SER A 1 88 ? -4.106 -45.646 32.363 1.00 24.00 558 SER A CA 1
ATOM 660 C C . SER A 1 88 ? -4.666 -44.690 33.414 1.00 24.51 558 SER A C 1
ATOM 661 O O . SER A 1 88 ? -4.952 -45.084 34.550 1.00 26.48 558 SER A O 1
ATOM 664 N N . PHE A 1 89 ? -4.797 -43.427 33.007 1.00 22.12 559 PHE A N 1
ATOM 665 C CA . PHE A 1 89 ? -5.094 -42.314 33.916 1.00 24.49 559 PHE A CA 1
ATOM 666 C C . PHE A 1 89 ? -6.091 -41.353 33.298 1.00 23.39 559 PHE A C 1
ATOM 667 O O . PHE A 1 89 ? -6.205 -41.262 32.075 1.00 23.91 559 PHE A O 1
ATOM 675 N N . ILE A 1 90 ? -6.791 -40.630 34.168 1.00 23.78 560 ILE A N 1
ATOM 676 C CA . ILE A 1 90 ? -7.865 -39.704 33.790 1.00 23.43 560 ILE A CA 1
ATOM 677 C C . ILE A 1 90 ? -7.332 -38.424 33.127 1.00 22.54 560 ILE A C 1
ATOM 678 O O . ILE A 1 90 ? -7.977 -37.859 32.235 1.00 26.44 560 ILE A O 1
ATOM 683 N N . ASN A 1 91 ? -6.161 -37.969 33.559 1.00 23.04 561 ASN A N 1
ATOM 684 C CA . ASN A 1 91 ? -5.629 -36.719 33.014 1.00 23.73 561 ASN A CA 1
ATOM 685 C C . ASN A 1 91 ? -4.106 -36.712 32.961 1.00 24.66 561 ASN A C 1
ATOM 686 O O . ASN A 1 91 ? -3.444 -37.653 33.416 1.00 21.99 561 ASN A O 1
ATOM 691 N N . TYR A 1 92 ? -3.553 -35.642 32.408 1.00 24.55 562 TYR A N 1
ATOM 692 C CA . TYR A 1 92 ? -2.108 -35.538 32.259 1.00 22.69 562 TYR A CA 1
ATOM 693 C C . TYR A 1 92 ? -1.405 -35.585 33.611 1.00 23.31 562 TYR A C 1
ATOM 694 O O . TYR A 1 92 ? -0.345 -36.214 33.750 1.00 24.55 562 TYR A O 1
ATOM 703 N N . GLN A 1 93 ? -1.973 -34.900 34.600 1.00 21.65 563 GLN A N 1
ATOM 704 C CA . GLN A 1 93 ? -1.335 -34.796 35.906 1.00 25.04 563 GLN A CA 1
ATOM 705 C C . GLN A 1 93 ? -1.168 -36.144 36.586 1.00 27.98 563 GLN A C 1
ATOM 706 O O . GLN A 1 93 ? -0.096 -36.418 37.127 1.00 27.78 563 GLN A O 1
ATOM 712 N N . PHE A 1 94 ? -2.218 -36.973 36.566 1.00 24.48 564 PHE A N 1
ATOM 713 C CA . PHE A 1 94 ? -2.119 -38.320 37.130 1.00 23.23 564 PHE A CA 1
ATOM 714 C C . PHE A 1 94 ? -1.061 -39.135 36.378 1.00 25.46 564 PHE A C 1
ATOM 715 O O . PHE A 1 94 ? -0.280 -39.872 36.989 1.00 27.53 564 PHE A O 1
ATOM 723 N N . MET A 1 95 ? -1.076 -39.037 35.053 1.00 23.19 565 MET A N 1
ATOM 724 C CA . MET A 1 95 ? -0.125 -39.784 34.219 1.00 23.20 565 MET A CA 1
ATOM 725 C C . MET A 1 95 ? 1.307 -39.342 34.553 1.00 25.06 565 MET A C 1
ATOM 726 O O . MET A 1 95 ? 2.203 -40.167 34.736 1.00 24.58 565 MET A O 1
ATOM 731 N N . SER A 1 96 ? 1.523 -38.029 34.618 1.00 21.86 566 SER A N 1
ATOM 732 C CA . SER A 1 96 ? 2.874 -37.510 34.837 1.00 22.77 566 SER A CA 1
ATOM 733 C C . SER A 1 96 ? 3.422 -37.865 36.215 1.00 27.39 566 SER A C 1
ATOM 734 O O . SER A 1 96 ? 4.612 -38.198 36.357 1.00 26.08 566 SER A O 1
ATOM 737 N N . SER A 1 97 ? 2.575 -37.740 37.233 1.00 28.03 567 SER A N 1
ATOM 738 C CA . SER A 1 97 ? 2.940 -38.100 38.601 1.00 28.23 567 SER A CA 1
ATOM 739 C C . SER A 1 97 ? 3.394 -39.549 38.652 1.00 29.05 567 SER A C 1
ATOM 740 O O . SER A 1 97 ? 4.414 -39.874 39.263 1.00 31.08 567 SER A O 1
ATOM 743 N N . HIS A 1 98 ? 2.628 -40.408 37.990 1.00 25.76 568 HIS A N 1
ATOM 744 C CA . HIS A 1 98 ? 2.951 -41.824 37.905 1.00 24.86 568 HIS A CA 1
ATOM 745 C C . HIS A 1 98 ? 4.309 -42.066 37.244 1.00 28.66 568 HIS A C 1
ATOM 746 O O . HIS A 1 98 ? 5.151 -42.775 37.794 1.00 29.34 568 HIS A O 1
ATOM 753 N N . ILE A 1 99 ? 4.523 -41.479 36.070 1.00 24.53 569 ILE A N 1
ATOM 754 C CA . ILE A 1 99 ? 5.731 -41.780 35.311 1.00 25.18 569 ILE A CA 1
ATOM 755 C C . ILE A 1 99 ? 6.952 -41.236 36.050 1.00 31.62 569 ILE A C 1
ATOM 756 O O . ILE A 1 99 ? 8.008 -41.890 36.103 1.00 29.56 569 ILE A O 1
ATOM 761 N N . LYS A 1 100 ? 6.804 -40.084 36.693 1.00 27.60 570 LYS A N 1
ATOM 762 C CA . LYS A 1 100 ? 7.932 -39.537 37.438 1.00 25.93 570 LYS A CA 1
ATOM 763 C C . LYS A 1 100 ? 8.249 -40.368 38.690 1.00 32.46 570 LYS A C 1
ATOM 764 O O . LYS A 1 100 ? 9.426 -40.604 38.998 1.00 37.07 570 LYS A O 1
ATOM 770 N N . SER A 1 101 ? 7.220 -40.801 39.415 1.00 33.17 571 SER A N 1
ATOM 771 C CA . SER A 1 101 ? 7.451 -41.496 40.685 1.00 33.08 571 SER A CA 1
ATOM 772 C C . SER A 1 101 ? 7.798 -42.976 40.499 1.00 34.13 571 SER A C 1
ATOM 773 O O . SER A 1 101 ? 8.683 -43.493 41.179 1.00 37.71 571 SER A O 1
ATOM 776 N N . VAL A 1 102 ? 7.115 -43.651 39.585 1.00 31.59 572 VAL A N 1
ATOM 777 C CA . VAL A 1 102 ? 7.337 -45.083 39.392 1.00 31.61 572 VAL A CA 1
ATOM 778 C C . VAL A 1 102 ? 8.466 -45.377 38.403 1.00 31.15 572 VAL A C 1
ATOM 779 O O . VAL A 1 102 ? 9.236 -46.315 38.600 1.00 35.31 572 VAL A O 1
ATOM 783 N N . HIS A 1 103 ? 8.568 -44.584 37.341 1.00 30.26 573 HIS A N 1
ATOM 784 C CA . HIS A 1 103 ? 9.554 -44.881 36.298 1.00 28.69 573 HIS A CA 1
ATOM 785 C C . HIS A 1 103 ? 10.741 -43.918 36.299 1.00 30.25 573 HIS A C 1
ATOM 786 O O . HIS A 1 103 ? 11.713 -44.134 35.577 1.00 30.07 573 HIS A O 1
ATOM 793 N N . SER A 1 104 ? 10.690 -42.894 37.153 1.00 31.83 574 SER A N 1
ATOM 794 C CA . SER A 1 104 ? 11.789 -41.930 37.273 1.00 29.75 574 SER A CA 1
ATOM 795 C C . SER A 1 104 ? 12.150 -41.364 35.895 1.00 30.83 574 SER A C 1
ATOM 796 O O . SER A 1 104 ? 13.327 -41.302 35.505 1.00 34.58 574 SER A O 1
ATOM 799 N N . GLN A 1 105 ? 11.113 -40.978 35.160 1.00 31.61 575 GLN A N 1
ATOM 800 C CA . GLN A 1 105 ? 11.253 -40.364 33.847 1.00 37.31 575 GLN A CA 1
ATOM 801 C C . GLN A 1 105 ? 10.293 -39.185 33.742 1.00 34.52 575 GLN A C 1
ATOM 802 O O . GLN A 1 105 ? 9.276 -39.149 34.424 1.00 33.29 575 GLN A O 1
ATOM 808 N N . ASP A 1 106 ? 10.625 -38.230 32.881 1.00 41.08 576 ASP A N 1
ATOM 809 C CA . ASP A 1 106 ? 9.774 -37.057 32.686 1.00 36.86 576 ASP A CA 1
ATOM 810 C C . ASP A 1 106 ? 9.097 -37.081 31.313 1.00 28.17 576 ASP A C 1
ATOM 811 O O . ASP A 1 106 ? 9.788 -37.002 30.296 1.00 36.96 576 ASP A O 1
ATOM 816 N N . PRO A 1 107 ? 7.755 -37.166 31.274 1.00 29.50 577 PRO A N 1
ATOM 817 C CA . PRO A 1 107 ? 7.078 -37.272 29.972 1.00 34.09 577 PRO A CA 1
ATOM 818 C C . PRO A 1 107 ? 7.149 -35.987 29.133 1.00 36.87 577 PRO A C 1
ATOM 819 O O . PRO A 1 107 ? 6.869 -36.009 27.936 1.00 45.26 577 PRO A O 1
ATOM 823 N N A SER A 1 108 ? 7.536 -34.882 29.755 0.66 34.88 578 SER A N 1
ATOM 824 N N B SER A 1 108 ? 7.512 -34.881 29.773 0.34 33.88 578 SER A N 1
ATOM 825 C CA A SER A 1 108 ? 7.753 -33.650 29.012 0.66 34.91 578 SER A CA 1
ATOM 826 C CA B SER A 1 108 ? 7.521 -33.576 29.122 0.34 34.65 578 SER A CA 1
ATOM 827 C C A SER A 1 108 ? 9.162 -33.623 28.405 0.66 47.61 578 SER A C 1
ATOM 828 C C B SER A 1 108 ? 8.413 -33.532 27.881 0.34 44.32 578 SER A C 1
ATOM 829 O O A SER A 1 108 ? 9.551 -32.656 27.751 0.66 48.06 578 SER A O 1
ATOM 830 O O B SER A 1 108 ? 9.426 -34.229 27.803 0.34 47.65 578 SER A O 1
ATOM 835 N N A GLY A 1 109 ? 9.914 -34.699 28.622 0.66 47.92 579 GLY A N 1
ATOM 836 N N B GLY A 1 109 ? 8.026 -32.702 26.916 0.34 43.20 579 GLY A N 1
ATOM 837 C CA A GLY A 1 109 ? 11.255 -34.831 28.078 0.66 45.04 579 GLY A CA 1
ATOM 838 C CA B GLY A 1 109 ? 8.750 -32.586 25.663 0.34 49.69 579 GLY A CA 1
ATOM 839 C C A GLY A 1 109 ? 11.293 -35.053 26.576 0.66 46.70 579 GLY A C 1
ATOM 840 C C B GLY A 1 109 ? 8.097 -33.422 24.581 0.34 50.24 579 GLY A C 1
ATOM 841 O O A GLY A 1 109 ? 10.354 -34.708 25.861 0.66 58.25 579 GLY A O 1
ATOM 842 O O B GLY A 1 109 ? 6.924 -33.228 24.259 0.34 45.00 579 GLY A O 1
ATOM 843 N N A ASP A 1 110 ? 12.387 -35.634 26.093 0.66 47.37 580 ASP A N 1
ATOM 844 N N B ASP A 1 110 ? 8.863 -34.353 24.021 0.34 57.41 580 ASP A N 1
ATOM 845 C CA A ASP A 1 110 ? 12.598 -35.799 24.657 0.66 54.75 580 ASP A CA 1
ATOM 846 C CA B ASP A 1 110 ? 8.354 -35.298 23.032 0.34 54.17 580 ASP A CA 1
ATOM 847 C C A ASP A 1 110 ? 12.030 -37.113 24.127 0.66 59.59 580 ASP A C 1
ATOM 848 C C B ASP A 1 110 ? 9.030 -36.653 23.219 0.34 54.13 580 ASP A C 1
ATOM 849 O O A ASP A 1 110 ? 12.184 -37.433 22.948 0.66 67.35 580 ASP A O 1
ATOM 850 O O B ASP A 1 110 ? 9.510 -37.260 22.261 0.34 59.55 580 ASP A O 1
ATOM 859 N N A SER A 1 111 ? 11.374 -37.868 25.001 0.66 47.55 581 SER A N 1
ATOM 860 N N B SER A 1 111 ? 9.059 -37.122 24.464 0.34 51.37 581 SER A N 1
ATOM 861 C CA A SER A 1 111 ? 10.837 -39.172 24.632 0.66 48.22 581 SER A CA 1
ATOM 862 C CA B SER A 1 111 ? 9.807 -38.323 24.823 0.34 50.41 581 SER A CA 1
ATOM 863 C C A SER A 1 111 ? 9.321 -39.211 24.768 0.66 47.74 581 SER A C 1
ATOM 864 C C B SER A 1 111 ? 9.015 -39.610 24.611 0.34 49.04 581 SER A C 1
ATOM 865 O O A SER A 1 111 ? 8.745 -38.475 25.568 0.66 50.49 581 SER A O 1
ATOM 866 O O B SER A 1 111 ? 9.549 -40.705 24.796 0.34 48.12 581 SER A O 1
ATOM 871 N N A LYS A 1 112 ? 8.684 -40.076 23.982 0.66 48.11 582 LYS A N 1
ATOM 872 N N B LYS A 1 112 ? 7.747 -39.466 24.234 0.34 47.96 582 LYS A N 1
ATOM 873 C CA A LYS A 1 112 ? 7.248 -40.314 24.109 0.66 40.34 582 LYS A CA 1
ATOM 874 C CA B LYS A 1 112 ? 6.886 -40.600 23.902 0.34 42.54 582 LYS A CA 1
ATOM 875 C C A LYS A 1 112 ? 6.986 -41.471 25.067 0.66 37.92 582 LYS A C 1
ATOM 876 C C B LYS A 1 112 ? 6.720 -41.599 25.046 0.34 39.94 582 LYS A C 1
ATOM 877 O O A LYS A 1 112 ? 7.146 -42.638 24.716 0.66 48.22 582 LYS A O 1
ATOM 878 O O B LYS A 1 112 ? 6.715 -42.807 24.811 0.34 44.44 582 LYS A O 1
ATOM 889 N N . LEU A 1 113 ? 6.575 -41.117 26.278 1.00 32.12 583 LEU A N 1
ATOM 890 C CA . LEU A 1 113 ? 6.372 -42.046 27.393 1.00 32.14 583 LEU A CA 1
ATOM 891 C C . LEU A 1 113 ? 4.898 -42.394 27.655 1.00 29.43 583 LEU A C 1
ATOM 892 O O . LEU A 1 113 ? 4.592 -43.297 28.447 1.00 26.46 583 LEU A O 1
ATOM 897 N N . TYR A 1 114 ? 3.980 -41.662 27.025 1.00 29.59 584 TYR A N 1
ATOM 898 C CA . TYR A 1 114 ? 2.553 -41.923 27.185 1.00 27.49 584 TYR A CA 1
ATOM 899 C C . TYR A 1 114 ? 1.827 -41.783 25.856 1.00 22.11 584 TYR A C 1
ATOM 900 O O . TYR A 1 114 ? 2.362 -41.150 24.918 1.00 27.41 584 TYR A O 1
ATOM 909 N N . ARG A 1 115 ? 0.624 -42.359 25.796 1.00 27.22 585 ARG A N 1
ATOM 910 C CA . ARG A 1 115 ? -0.264 -42.267 24.654 1.00 27.64 585 ARG A CA 1
ATOM 911 C C . ARG A 1 115 ? -1.524 -41.567 25.149 1.00 23.72 585 ARG A C 1
ATOM 912 O O . ARG A 1 115 ? -2.012 -41.905 26.218 1.00 26.01 585 ARG A O 1
ATOM 920 N N . LEU A 1 116 ? -1.969 -40.524 24.435 1.00 25.86 586 LEU A N 1
ATOM 921 C CA . LEU A 1 116 ? -3.304 -39.950 24.657 1.00 20.82 586 LEU A CA 1
ATOM 922 C C . LEU A 1 116 ? -4.288 -40.576 23.676 1.00 23.75 586 LEU A C 1
ATOM 923 O O . LEU A 1 116 ? -4.224 -40.312 22.472 1.00 27.43 586 LEU A O 1
ATOM 928 N N . HIS A 1 117 ? -5.169 -41.431 24.195 1.00 24.78 587 HIS A N 1
ATOM 929 C CA . HIS A 1 117 ? -6.214 -42.048 23.379 1.00 26.62 587 HIS A CA 1
ATOM 930 C C . HIS A 1 117 ? -7.258 -41.014 22.960 1.00 23.44 587 HIS A C 1
ATOM 931 O O . HIS A 1 117 ? -7.486 -40.052 23.686 1.00 28.78 587 HIS A O 1
ATOM 938 N N . PRO A 1 118 ? -7.894 -41.221 21.794 1.00 26.48 588 PRO A N 1
ATOM 939 C CA . PRO A 1 118 ? -9.049 -40.400 21.428 1.00 30.72 588 PRO A CA 1
ATOM 940 C C . PRO A 1 118 ? -10.116 -40.458 22.507 1.00 28.54 588 PRO A C 1
ATOM 941 O O . PRO A 1 118 ? -10.227 -41.439 23.242 1.00 30.31 588 PRO A O 1
ATOM 945 N N . CYS A 1 119 ? -10.898 -39.397 22.610 1.00 28.20 589 CYS A N 1
ATOM 946 C CA . CYS A 1 119 ? -12.002 -39.377 23.551 1.00 28.67 589 CYS A CA 1
ATOM 947 C C . CYS A 1 119 ? -13.191 -40.124 22.950 1.00 29.08 589 CYS A C 1
ATOM 948 O O . CYS A 1 119 ? -13.74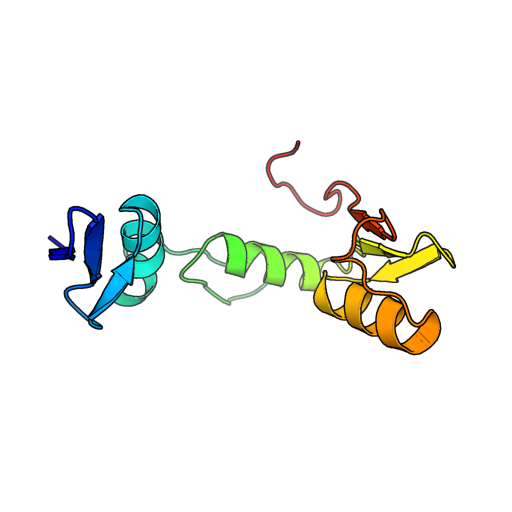7 -39.705 21.931 1.00 31.12 589 CYS A O 1
ATOM 951 N N . ARG A 1 120 ? -13.545 -41.256 23.562 1.00 31.17 590 ARG A N 1
ATOM 952 C CA . ARG A 1 120 ? -14.648 -42.065 23.069 1.00 30.34 590 ARG A CA 1
ATOM 953 C C . ARG A 1 120 ? -15.884 -42.050 23.972 1.00 28.36 590 ARG A C 1
ATOM 954 O O . ARG A 1 120 ? -16.947 -42.484 23.541 1.00 31.00 590 ARG A O 1
ATOM 962 N N . SER A 1 121 ? -15.770 -41.556 25.206 1.00 27.42 591 SER A N 1
ATOM 963 C CA . SER A 1 121 ? -16.915 -41.630 26.139 1.00 30.11 591 SER A CA 1
ATOM 964 C C . SER A 1 121 ? -17.903 -40.490 25.972 1.00 32.53 591 SER A C 1
ATOM 965 O O . SER A 1 121 ? -19.020 -40.523 26.493 1.00 35.50 591 SER A O 1
ATOM 968 N N . LEU A 1 122 ? -17.489 -39.468 25.238 1.00 33.00 592 LEU A N 1
ATOM 969 C CA . LEU A 1 122 ? -18.383 -38.387 24.890 1.00 42.48 592 LEU A CA 1
ATOM 970 C C . LEU A 1 122 ? -17.933 -37.767 23.576 1.00 45.37 592 LEU A C 1
ATOM 971 O O . LEU A 1 122 ? -16.926 -38.181 23.002 1.00 42.59 592 LEU A O 1
ATOM 976 N N . GLN A 1 123 ? -18.688 -36.785 23.099 1.00 47.09 593 GLN A N 1
ATOM 977 C CA . GLN A 1 123 ? -18.431 -36.210 21.788 1.00 54.29 593 GLN A CA 1
ATOM 978 C C . GLN A 1 123 ? -17.690 -34.884 21.886 1.00 42.91 593 GLN A C 1
ATOM 979 O O . GLN A 1 123 ? -18.280 -33.873 22.252 1.00 56.97 593 GLN A O 1
ATOM 985 N N . ILE A 1 124 ? -16.396 -34.907 21.578 1.00 47.89 594 ILE A N 1
ATOM 986 C CA . ILE A 1 124 ? -15.619 -33.677 21.377 1.00 51.93 594 ILE A CA 1
ATOM 987 C C . ILE A 1 124 ? -14.897 -33.786 20.038 1.00 57.75 594 ILE A C 1
ATOM 988 O O . ILE A 1 124 ? -14.785 -34.882 19.488 1.00 59.72 594 ILE A O 1
ATOM 993 N N . ARG A 1 125 ? -14.403 -32.672 19.504 1.00 53.55 595 ARG A N 1
ATOM 994 C CA . ARG A 1 125 ? -13.778 -32.725 18.185 1.00 58.49 595 ARG A CA 1
ATOM 995 C C . ARG A 1 125 ? -12.472 -33.530 18.218 1.00 61.63 595 ARG A C 1
ATOM 996 O O . ARG A 1 125 ? -11.723 -33.497 19.204 1.00 55.07 595 ARG A O 1
ATOM 1004 N N . GLN A 1 126 ? -12.224 -34.262 17.134 1.00 74.23 596 GLN A N 1
ATOM 1005 C CA . GLN A 1 126 ? -11.133 -35.231 17.062 1.00 81.13 596 GLN A CA 1
ATOM 1006 C C . GLN A 1 126 ? -9.933 -34.699 16.285 1.00 87.17 596 GLN A C 1
ATOM 1007 O O . GLN A 1 126 ? -10.019 -33.667 15.621 1.00 87.61 596 GLN A O 1
ATOM 1013 N N . TYR A 1 127 ? -8.820 -35.424 16.361 1.00 92.30 597 TYR A N 1
ATOM 1014 C CA . TYR A 1 127 ? -7.582 -35.015 15.703 1.00 93.65 597 TYR A CA 1
ATOM 1015 C C . TYR A 1 127 ? -7.044 -36.086 14.760 1.00 95.20 597 TYR A C 1
ATOM 1016 O O . TYR A 1 127 ? -6.539 -37.118 15.201 1.00 94.45 597 TYR A O 1
#

Nearest PDB structures (foldseek):
  6dfb-assembly1_A  TM=1.009E+00  e=1.624E-24  Homo sapiens
  6dfa-assembly1_A  TM=1.006E+00  e=3.213E-24  Homo sapiens
  5vmw-assembly1_A  TM=1.003E+00  e=2.067E-23  Homo sapiens
  6df9-assembly1_A  TM=1.006E+00  e=6.314E-23  Homo sapiens
  2lt7-assembly1_A  TM=9.640E-01  e=1.166E-21  Homo sapiens

GO terms:
  GO:1990837 sequence-specific double-stranded DNA binding (F, IDA)
  GO:0005634 nucleus (C, EXP)
  GO:0045892 negative regulation of DNA-templated transcription (P, IMP)
  GO:0005515 protein binding (F, IPI)
  GO:0035556 intracellular signal transduction (P, TAS)
  GO:0005634 nucleus (C, TAS)
  GO:0005654 nucleoplasm (C, TAS)
  GO:0005654 nucleoplasm (C, IDA)
  GO:0005829 cytosol (C, IDA)
  GO:0005886 plasma membrane (C, IDA)
  GO:0008327 methyl-CpG binding (F, IDA)
  GO:0045892 negative regulation of DNA-templated transcription (P, IDA)
  GO:0043565 sequence-specific DNA binding (F, IDA)

Solvent-accessible surface area: 8413 Å² total; per-residue (Å²): 181,15,46,89,96,74,110,75,116,66,138,57,59,42,10,0,75,84,47,117,146,65,39,123,56,56,105,21,0,121,138,18,37,13,69,63,58,98,133,120,133,45,63,8,152,111,40,145,112,70,33,22,14,49,104,94,39,38,61,33,6,12,106,82,50,30,20,127,41,38,37,0,93,68,66,34,130,46,34,33,42,74,119,106,0,14,70,18,1,112,91,96,47,98,86,63,9,83,38,158,62,168,26,53,126,85,54,90,7,217,44,28,160,47,191,107,231

CATH classification: 3.30.160.60